Protein AF-A0A661ZTY1-F1 (afdb_monomer_lite)

Sequence (178 aa):
MATPGFGYKLFGIDLLITNAGLAIEDLENAENILLSAPTAEQLENTITIQQKQYNSLLEKHKDETVKLLHIEVKVDGRDLLIVNDDKHRIQNLRYDGAHVQKLKFFAKLPKEEVTVIPLDIHSRPMHPFILEQPNAQNDYTVTVYMYDKPGADGIMEFELYYIPKSPKEVGLNLPWKK

Structure (mmCIF, N/CA/C/O backbone):
data_AF-A0A661ZTY1-F1
#
_entry.id   AF-A0A661ZTY1-F1
#
loop_
_atom_site.group_PDB
_atom_site.id
_atom_site.type_symbol
_atom_site.label_atom_id
_atom_site.label_alt_id
_atom_site.label_comp_id
_atom_site.label_asym_id
_atom_site.label_entity_id
_atom_site.label_seq_id
_atom_site.pdbx_PDB_ins_code
_atom_site.Cartn_x
_atom_site.Cartn_y
_atom_site.Cartn_z
_atom_site.occupancy
_atom_site.B_iso_or_equiv
_atom_site.auth_seq_id
_atom_site.auth_comp_id
_atom_site.auth_asym_id
_atom_site.auth_atom_id
_atom_site.pdbx_PDB_model_num
ATOM 1 N N . MET A 1 1 ? 14.558 -35.766 0.033 1.00 34.16 1 MET A N 1
ATOM 2 C CA . MET A 1 1 ? 15.109 -34.425 0.320 1.00 34.16 1 MET A CA 1
ATOM 3 C C . MET A 1 1 ? 14.961 -33.613 -0.951 1.00 34.16 1 MET A C 1
ATOM 5 O O . MET A 1 1 ? 15.531 -34.011 -1.956 1.00 34.16 1 MET A O 1
ATOM 9 N N . ALA A 1 2 ? 14.106 -32.591 -0.956 1.00 36.53 2 ALA A N 1
ATOM 10 C CA . ALA A 1 2 ? 13.935 -31.732 -2.123 1.00 36.53 2 ALA A CA 1
ATOM 11 C C . ALA A 1 2 ? 15.103 -30.741 -2.176 1.00 36.53 2 ALA A C 1
ATOM 13 O O . ALA A 1 2 ? 15.388 -30.077 -1.180 1.00 36.53 2 ALA A O 1
ATOM 14 N N . THR A 1 3 ? 15.795 -30.676 -3.311 1.00 43.28 3 THR A N 1
ATOM 15 C CA . THR A 1 3 ? 16.790 -29.638 -3.596 1.00 43.28 3 THR A CA 1
ATOM 16 C C . THR A 1 3 ? 16.122 -28.271 -3.42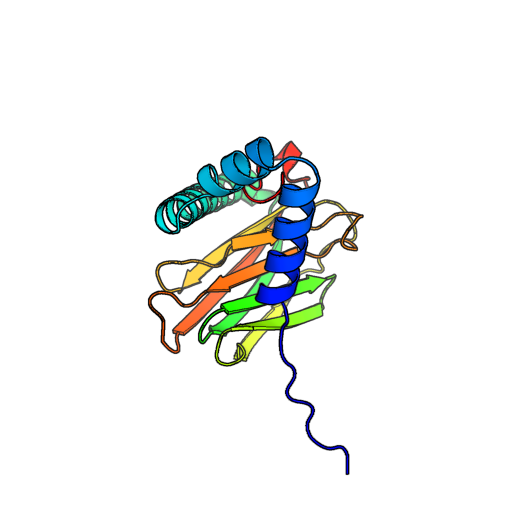2 1.00 43.28 3 THR A C 1
ATOM 18 O O . THR A 1 3 ? 15.042 -28.082 -3.988 1.00 43.28 3 THR A O 1
ATOM 21 N N . PRO A 1 4 ? 16.698 -27.321 -2.662 1.00 48.84 4 PRO A N 1
ATOM 22 C CA . PRO A 1 4 ? 16.147 -25.977 -2.575 1.00 48.84 4 PRO A CA 1
ATOM 23 C C . PRO A 1 4 ? 16.151 -25.369 -3.979 1.00 48.84 4 PRO A C 1
ATOM 25 O O . PRO A 1 4 ? 17.208 -25.085 -4.539 1.00 48.84 4 PRO A O 1
ATOM 28 N N . GLY A 1 5 ? 14.974 -25.227 -4.585 1.00 52.44 5 GLY A N 1
ATOM 29 C CA . GLY A 1 5 ? 14.835 -24.440 -5.798 1.00 52.44 5 GLY A CA 1
ATOM 30 C C . GLY A 1 5 ? 15.152 -22.996 -5.439 1.00 52.44 5 GLY A C 1
ATOM 31 O O . GLY A 1 5 ? 14.472 -22.414 -4.595 1.00 52.44 5 GLY A O 1
ATOM 32 N N . PHE A 1 6 ? 16.192 -22.424 -6.039 1.00 61.16 6 PHE A N 1
ATOM 33 C CA . PHE A 1 6 ? 16.431 -20.988 -5.970 1.00 61.16 6 PHE A CA 1
ATOM 34 C C . PHE A 1 6 ? 15.191 -20.306 -6.559 1.00 61.16 6 PHE A C 1
ATOM 36 O O . PHE A 1 6 ? 14.926 -20.417 -7.753 1.00 61.16 6 PHE A O 1
ATOM 43 N N . GLY A 1 7 ? 14.362 -19.700 -5.706 1.00 61.41 7 GLY A N 1
ATOM 44 C CA . GLY A 1 7 ? 13.074 -19.107 -6.071 1.00 61.41 7 GLY A CA 1
ATOM 45 C C . GLY A 1 7 ? 13.228 -17.808 -6.861 1.00 61.41 7 GLY A C 1
ATOM 46 O O . GLY A 1 7 ? 12.751 -16.765 -6.414 1.00 61.41 7 GLY A O 1
ATOM 47 N N . TYR A 1 8 ? 13.923 -17.858 -8.001 1.00 68.00 8 TYR A N 1
ATOM 48 C CA . TYR A 1 8 ? 14.189 -16.707 -8.855 1.00 68.00 8 TYR A CA 1
ATOM 49 C C . TYR A 1 8 ? 12.885 -16.009 -9.242 1.00 68.00 8 TYR A C 1
ATOM 51 O O . TYR A 1 8 ? 11.935 -16.632 -9.718 1.00 68.00 8 TYR A O 1
ATOM 59 N N . LYS A 1 9 ? 12.855 -14.690 -9.052 1.00 72.31 9 LYS A N 1
ATOM 60 C CA . LYS A 1 9 ? 11.785 -13.830 -9.552 1.00 72.31 9 LYS A CA 1
ATOM 61 C C . LYS A 1 9 ? 12.169 -13.352 -10.949 1.00 72.31 9 LYS A C 1
ATOM 63 O O . LYS A 1 9 ? 13.202 -12.708 -11.111 1.00 72.31 9 LYS A O 1
ATOM 68 N N . LEU A 1 10 ? 11.346 -13.660 -11.948 1.00 82.44 10 LEU A N 1
ATOM 69 C CA . LEU A 1 10 ? 11.630 -13.380 -13.360 1.00 82.44 10 LEU A CA 1
ATOM 70 C C . LEU A 1 10 ? 11.143 -12.001 -13.830 1.00 82.44 10 LEU A C 1
ATOM 72 O O . LEU A 1 10 ? 11.102 -11.759 -15.027 1.00 82.44 10 LEU A O 1
ATOM 76 N N . PHE A 1 11 ? 10.869 -11.063 -12.915 1.00 79.56 11 PHE A N 1
ATOM 77 C CA . PHE A 1 11 ? 10.299 -9.748 -13.246 1.00 79.56 11 PHE A CA 1
ATOM 78 C C . PHE A 1 11 ? 11.038 -9.010 -14.371 1.00 79.56 11 PHE A C 1
ATOM 80 O O . PHE A 1 11 ? 10.408 -8.397 -15.224 1.00 79.56 11 PHE A O 1
ATOM 87 N N . GLY A 1 12 ? 12.375 -9.073 -14.389 1.00 83.31 12 GLY A N 1
ATOM 88 C CA . GLY A 1 12 ? 13.171 -8.446 -15.447 1.00 83.31 12 GLY A CA 1
ATOM 89 C C . GLY A 1 12 ? 13.006 -9.120 -16.812 1.00 83.31 12 GLY A C 1
ATOM 90 O O . GLY A 1 12 ? 12.999 -8.436 -17.829 1.00 83.31 12 GLY A O 1
ATOM 91 N N . ILE A 1 13 ? 12.836 -10.444 -16.833 1.00 87.62 13 ILE A N 1
ATOM 92 C CA . ILE A 1 13 ? 12.577 -11.211 -18.056 1.00 87.62 13 ILE A CA 1
ATOM 93 C C . ILE A 1 13 ? 11.151 -10.961 -18.541 1.00 87.62 13 ILE A C 1
ATOM 95 O O . ILE A 1 13 ? 10.961 -10.686 -19.720 1.00 87.62 13 ILE A O 1
ATOM 99 N N . ASP A 1 14 ? 10.169 -10.975 -17.641 1.00 88.81 14 ASP A N 1
ATOM 100 C CA . ASP A 1 14 ? 8.769 -10.704 -17.980 1.00 88.81 14 ASP A CA 1
ATOM 101 C C . ASP A 1 14 ? 8.612 -9.291 -18.566 1.00 88.81 14 ASP A C 1
ATOM 103 O O . ASP A 1 14 ? 7.952 -9.102 -19.590 1.00 88.81 14 ASP A O 1
ATOM 107 N N . LEU A 1 15 ? 9.288 -8.301 -17.970 1.00 88.62 15 LEU A N 1
ATOM 108 C CA . LEU A 1 15 ? 9.317 -6.930 -18.478 1.00 88.62 15 LEU A CA 1
ATOM 109 C C . LEU A 1 15 ? 10.018 -6.837 -19.838 1.00 88.62 15 LEU A C 1
ATOM 111 O O . LEU A 1 15 ? 9.525 -6.154 -20.731 1.00 88.62 15 LEU A O 1
ATOM 115 N N . LEU A 1 16 ? 11.143 -7.536 -20.017 1.00 92.12 16 LEU A N 1
ATOM 116 C CA . LEU A 1 16 ? 11.847 -7.584 -21.299 1.00 92.12 16 LEU A CA 1
ATOM 117 C C . LEU A 1 16 ? 10.964 -8.180 -22.400 1.00 92.12 16 LEU A C 1
ATOM 119 O O . LEU A 1 16 ? 10.874 -7.596 -23.475 1.00 92.12 16 LEU A O 1
ATOM 123 N N . ILE A 1 17 ? 10.306 -9.311 -22.134 1.00 94.31 17 ILE A N 1
ATOM 124 C CA . ILE A 1 17 ? 9.404 -9.970 -23.088 1.00 94.31 17 ILE A CA 1
ATOM 125 C C . ILE A 1 17 ? 8.233 -9.047 -23.431 1.00 94.31 17 ILE A C 1
ATOM 127 O O . ILE A 1 17 ? 7.913 -8.889 -24.606 1.00 94.31 17 ILE A O 1
ATOM 131 N N . THR A 1 18 ? 7.637 -8.397 -22.428 1.00 92.12 18 THR A N 1
ATOM 132 C CA . THR A 1 18 ? 6.540 -7.436 -22.626 1.00 92.12 18 THR A CA 1
ATOM 133 C C . THR A 1 18 ? 6.980 -6.281 -23.526 1.00 92.12 18 THR A C 1
ATOM 135 O O . THR A 1 18 ? 6.332 -5.997 -24.530 1.00 92.12 18 THR A O 1
ATOM 138 N N . ASN A 1 19 ? 8.118 -5.655 -23.218 1.00 92.19 19 ASN A N 1
ATOM 139 C CA . ASN A 1 19 ? 8.642 -4.534 -23.998 1.00 92.19 19 ASN A CA 1
ATOM 140 C C . ASN A 1 19 ? 9.040 -4.953 -25.419 1.00 92.19 19 ASN A C 1
ATOM 142 O O . ASN A 1 19 ? 8.803 -4.207 -26.364 1.00 92.19 19 ASN A O 1
ATOM 146 N N . ALA A 1 20 ? 9.613 -6.148 -25.588 1.00 94.50 20 ALA A N 1
ATOM 147 C CA . ALA A 1 20 ? 9.934 -6.691 -26.903 1.00 94.50 20 ALA A CA 1
ATOM 148 C C . ALA A 1 20 ? 8.668 -6.956 -27.731 1.00 94.50 20 ALA A C 1
ATOM 150 O O . ALA A 1 20 ? 8.655 -6.653 -28.919 1.00 94.50 20 ALA A O 1
ATOM 151 N N . GLY A 1 21 ? 7.600 -7.466 -27.109 1.00 95.38 21 GLY A N 1
ATOM 152 C CA . GLY A 1 21 ? 6.296 -7.634 -27.754 1.00 95.38 21 GLY A CA 1
ATOM 153 C C . GLY A 1 21 ? 5.731 -6.307 -28.259 1.00 95.38 21 GLY A C 1
ATOM 154 O O . GLY A 1 21 ? 5.408 -6.199 -29.438 1.00 95.38 21 GLY A O 1
ATOM 155 N N . LEU A 1 22 ? 5.722 -5.275 -27.406 1.00 93.50 22 LEU A N 1
ATOM 156 C CA . LEU A 1 22 ? 5.292 -3.925 -27.793 1.00 93.50 22 LEU A CA 1
ATOM 157 C C . LEU A 1 22 ? 6.122 -3.369 -28.958 1.00 93.50 22 LEU A C 1
ATOM 159 O O . LEU A 1 22 ? 5.564 -2.807 -29.892 1.00 93.50 22 LEU A O 1
ATOM 163 N N . ALA A 1 23 ? 7.444 -3.559 -28.931 1.00 95.56 23 ALA A N 1
ATOM 164 C CA . ALA A 1 23 ? 8.333 -3.080 -29.988 1.00 95.56 23 ALA A CA 1
ATOM 165 C C . ALA A 1 23 ? 8.155 -3.824 -31.325 1.00 95.56 23 ALA A C 1
ATOM 167 O O . ALA A 1 23 ? 8.388 -3.241 -32.381 1.00 95.56 23 ALA A O 1
ATOM 168 N N . ILE A 1 24 ? 7.758 -5.102 -31.292 1.00 97.50 24 ILE A N 1
ATOM 169 C CA . ILE A 1 24 ? 7.422 -5.876 -32.497 1.00 97.50 24 ILE A CA 1
ATOM 170 C C . ILE A 1 24 ? 6.111 -5.375 -33.116 1.00 97.50 24 ILE A C 1
ATOM 172 O O . ILE A 1 24 ? 5.998 -5.349 -34.340 1.00 97.50 24 ILE A O 1
ATOM 176 N N . GLU A 1 25 ? 5.130 -5.002 -32.290 1.00 96.69 25 GLU A N 1
ATOM 177 C CA . GLU A 1 25 ? 3.833 -4.487 -32.747 1.00 96.69 25 GLU A CA 1
ATOM 178 C C . GLU A 1 25 ? 3.937 -3.060 -33.302 1.00 96.69 25 GLU A C 1
ATOM 180 O O . GLU A 1 25 ? 3.450 -2.793 -34.401 1.00 96.69 25 GLU A O 1
ATOM 185 N N . ASP A 1 26 ? 4.578 -2.156 -32.557 1.00 97.06 26 ASP A N 1
ATOM 186 C CA . ASP A 1 26 ? 4.772 -0.751 -32.923 1.00 97.06 26 ASP A CA 1
ATOM 187 C C . ASP A 1 26 ? 5.994 -0.176 -32.187 1.00 97.06 26 ASP A C 1
ATOM 189 O O . ASP A 1 26 ? 5.932 0.202 -31.012 1.00 97.06 26 ASP A O 1
ATOM 193 N N . LEU A 1 27 ? 7.124 -0.110 -32.895 1.00 96.38 27 LEU A N 1
ATOM 194 C CA . LEU A 1 27 ? 8.387 0.360 -32.331 1.00 96.38 27 LEU A CA 1
ATOM 195 C C . LEU A 1 27 ? 8.321 1.823 -31.873 1.00 96.38 27 LEU A C 1
ATOM 197 O O . LEU A 1 27 ? 8.806 2.134 -30.787 1.00 96.38 27 LEU A O 1
ATOM 201 N N . GLU A 1 28 ? 7.720 2.711 -32.668 1.00 96.81 28 GLU A N 1
ATOM 202 C CA . GLU A 1 28 ? 7.674 4.143 -32.354 1.00 96.81 28 GLU A CA 1
ATOM 203 C C . GLU A 1 28 ? 6.844 4.383 -31.089 1.00 96.81 28 GLU A C 1
ATOM 205 O O . GLU A 1 28 ? 7.259 5.101 -30.175 1.00 96.81 28 GLU A O 1
ATOM 210 N N . ASN A 1 29 ? 5.687 3.727 -30.981 1.00 93.88 29 ASN A N 1
ATOM 211 C CA . ASN A 1 29 ? 4.875 3.803 -29.774 1.00 93.88 29 ASN A CA 1
ATOM 212 C C . ASN A 1 29 ? 5.582 3.176 -28.557 1.00 93.88 29 ASN A C 1
ATOM 214 O O . ASN A 1 29 ? 5.545 3.751 -27.468 1.00 93.88 29 ASN A O 1
ATOM 218 N N . ALA A 1 30 ? 6.263 2.037 -28.719 1.00 93.69 30 ALA A N 1
ATOM 219 C CA . ALA A 1 30 ? 7.004 1.393 -27.632 1.00 93.69 30 ALA A CA 1
ATOM 220 C C . ALA A 1 30 ? 8.141 2.278 -27.089 1.00 93.69 30 ALA A C 1
ATOM 222 O O . ALA A 1 30 ? 8.305 2.403 -25.870 1.00 93.69 30 ALA A O 1
ATOM 223 N N . GLU A 1 31 ? 8.893 2.940 -27.973 1.00 94.12 31 GLU A N 1
ATOM 224 C CA . GLU A 1 31 ? 9.922 3.911 -27.591 1.00 94.12 31 GLU A CA 1
ATOM 225 C C . GLU A 1 31 ? 9.315 5.106 -26.851 1.00 94.12 31 GLU A C 1
ATOM 227 O O . GLU A 1 31 ? 9.813 5.493 -25.791 1.00 94.12 31 GLU A O 1
ATOM 232 N N . ASN A 1 32 ? 8.196 5.644 -27.342 1.00 93.75 32 ASN A N 1
ATOM 233 C CA . ASN A 1 32 ? 7.484 6.737 -26.680 1.00 93.75 32 ASN A CA 1
ATOM 234 C C . ASN A 1 32 ? 6.988 6.346 -25.278 1.00 93.75 32 ASN A C 1
ATOM 236 O O . ASN A 1 32 ? 7.133 7.127 -24.334 1.00 93.75 32 ASN A O 1
ATOM 240 N N . ILE A 1 33 ? 6.461 5.129 -25.104 1.00 89.25 33 ILE A N 1
ATOM 241 C CA . ILE A 1 33 ? 6.066 4.603 -23.791 1.00 89.25 33 ILE A CA 1
ATOM 242 C C . ILE A 1 33 ? 7.275 4.567 -22.853 1.00 89.25 33 ILE A C 1
ATOM 244 O O . ILE A 1 33 ? 7.182 5.076 -21.734 1.00 89.25 33 ILE A O 1
ATOM 248 N N . LEU A 1 34 ? 8.410 4.027 -23.307 1.00 88.12 34 LEU A N 1
ATOM 249 C CA . LEU A 1 34 ? 9.622 3.923 -22.496 1.00 88.12 34 LEU A CA 1
ATOM 250 C C . LEU A 1 34 ? 10.182 5.301 -22.112 1.00 88.12 34 LEU A C 1
ATOM 252 O O . LEU A 1 34 ? 10.544 5.510 -20.957 1.00 88.12 34 LEU A O 1
ATOM 256 N N . LEU A 1 35 ? 10.208 6.251 -23.051 1.00 90.25 35 LEU A N 1
ATOM 257 C CA . LEU A 1 35 ? 10.650 7.629 -22.809 1.00 90.25 35 LEU A CA 1
ATOM 258 C C . LEU A 1 35 ? 9.711 8.392 -21.867 1.00 90.25 35 LEU A C 1
ATOM 260 O O . LEU A 1 35 ? 10.157 9.265 -21.126 1.00 90.25 35 LEU A O 1
ATOM 264 N N . SER A 1 36 ? 8.418 8.059 -21.877 1.00 89.38 36 SER A N 1
ATOM 265 C CA . SER A 1 36 ? 7.413 8.648 -20.986 1.00 89.38 36 SER A CA 1
ATOM 266 C C . SER A 1 36 ? 7.358 8.004 -19.595 1.00 89.38 36 SER A C 1
ATOM 268 O O . SER A 1 36 ? 6.615 8.479 -18.729 1.00 89.38 36 SER A O 1
ATOM 270 N N . ALA A 1 37 ? 8.107 6.919 -19.368 1.00 88.06 37 ALA A N 1
ATOM 271 C CA . ALA A 1 37 ? 8.126 6.238 -18.084 1.00 88.06 37 ALA A CA 1
ATOM 272 C C . ALA A 1 37 ? 8.678 7.172 -16.990 1.00 88.06 37 ALA A C 1
ATOM 274 O O . ALA A 1 37 ? 9.665 7.879 -17.211 1.00 88.06 37 ALA A O 1
ATOM 275 N N . PRO A 1 38 ? 8.067 7.187 -15.795 1.00 89.69 38 PRO A N 1
ATOM 276 C CA . PRO A 1 38 ? 8.481 8.099 -14.743 1.00 89.69 38 PRO A CA 1
ATOM 277 C C . PRO A 1 38 ? 9.882 7.753 -14.224 1.00 89.69 38 PRO A C 1
ATOM 279 O O . PRO A 1 38 ? 10.219 6.587 -14.000 1.00 89.69 38 PRO A O 1
ATOM 282 N N . THR A 1 39 ? 10.688 8.780 -13.966 1.00 90.56 39 THR A N 1
ATOM 283 C CA . THR A 1 39 ? 11.965 8.640 -13.261 1.00 90.56 39 THR A CA 1
ATOM 284 C C . THR A 1 39 ? 11.739 8.282 -11.788 1.00 90.56 39 THR A C 1
ATOM 286 O O . THR A 1 39 ? 10.650 8.459 -11.239 1.00 90.56 39 THR A O 1
ATOM 289 N N . ALA A 1 40 ? 12.788 7.817 -11.103 1.00 85.81 40 ALA A N 1
ATOM 290 C CA . ALA A 1 40 ? 12.716 7.532 -9.667 1.00 85.81 40 ALA A CA 1
ATOM 291 C C . ALA A 1 40 ? 12.275 8.759 -8.843 1.00 85.81 40 ALA A C 1
ATOM 293 O O . ALA A 1 40 ? 11.436 8.641 -7.956 1.00 85.81 40 ALA A O 1
ATOM 294 N N . GLU A 1 41 ? 12.782 9.945 -9.184 1.00 89.25 41 GLU A N 1
ATOM 295 C CA . GLU A 1 41 ? 12.403 11.202 -8.532 1.00 89.25 41 GLU A CA 1
ATOM 296 C C . GLU A 1 41 ? 10.927 11.558 -8.781 1.00 89.25 41 GLU A C 1
ATOM 298 O O . GLU A 1 41 ? 10.211 11.951 -7.861 1.00 89.25 41 GLU A O 1
ATOM 303 N N . GLN A 1 42 ? 10.432 11.366 -10.008 1.00 91.69 42 GLN A N 1
ATOM 304 C CA . GLN A 1 42 ? 9.020 11.592 -10.331 1.00 91.69 42 GLN A CA 1
ATOM 305 C C . GLN A 1 42 ? 8.097 10.630 -9.570 1.00 91.69 42 GLN A C 1
ATOM 307 O O . GLN A 1 42 ? 7.041 11.048 -9.084 1.00 91.69 42 GLN A O 1
ATOM 312 N N . LEU A 1 43 ? 8.497 9.363 -9.421 1.00 89.25 43 LEU A N 1
ATOM 313 C CA . LEU A 1 43 ? 7.771 8.385 -8.607 1.00 89.25 43 LEU A CA 1
ATOM 314 C C . LEU A 1 43 ? 7.730 8.805 -7.135 1.00 89.25 43 LEU A C 1
ATOM 316 O O . LEU A 1 43 ? 6.667 8.781 -6.521 1.00 89.25 43 LEU A O 1
ATOM 320 N N . GLU A 1 44 ? 8.854 9.246 -6.577 1.00 88.50 44 GLU A N 1
ATOM 321 C CA . GLU A 1 44 ? 8.936 9.709 -5.187 1.00 88.50 44 GLU A CA 1
ATOM 322 C C . GLU A 1 44 ? 8.061 10.932 -4.922 1.00 88.50 44 GLU A C 1
ATOM 324 O O . GLU A 1 44 ? 7.330 10.971 -3.928 1.00 88.50 44 GLU A O 1
ATOM 329 N N . ASN A 1 45 ? 8.062 11.897 -5.841 1.00 91.50 45 ASN A N 1
ATOM 330 C CA . ASN A 1 45 ? 7.180 13.058 -5.766 1.00 91.50 45 ASN A CA 1
ATOM 331 C C . ASN A 1 45 ? 5.706 12.646 -5.834 1.00 91.50 45 ASN A C 1
ATOM 333 O O . ASN A 1 45 ? 4.890 13.133 -5.051 1.00 91.50 45 ASN A O 1
ATOM 337 N N . THR A 1 46 ? 5.369 11.706 -6.718 1.00 92.25 46 THR A N 1
ATOM 338 C CA . THR A 1 46 ? 4.009 11.162 -6.839 1.00 92.25 46 THR A CA 1
ATOM 339 C C . THR A 1 46 ? 3.558 10.491 -5.539 1.00 92.25 46 THR A C 1
ATOM 341 O O . THR A 1 46 ? 2.463 10.767 -5.049 1.00 92.25 46 THR A O 1
ATOM 344 N N . ILE A 1 47 ? 4.416 9.665 -4.935 1.00 91.19 47 ILE A N 1
ATOM 345 C CA . ILE A 1 47 ? 4.140 8.993 -3.658 1.00 91.19 47 ILE A CA 1
ATOM 346 C C . ILE A 1 47 ? 3.986 10.017 -2.527 1.00 91.19 47 ILE A C 1
ATOM 348 O O . ILE A 1 47 ? 3.039 9.934 -1.748 1.00 91.19 47 ILE A O 1
ATOM 352 N N . THR A 1 48 ? 4.853 11.028 -2.476 1.00 90.75 48 THR A N 1
ATOM 353 C CA . THR A 1 48 ? 4.789 12.098 -1.469 1.00 90.75 48 THR A CA 1
ATOM 354 C C . THR A 1 48 ? 3.476 12.879 -1.557 1.00 90.75 48 THR A C 1
ATOM 356 O O . THR A 1 48 ? 2.859 13.199 -0.539 1.00 90.75 48 THR A O 1
ATOM 359 N N . ILE A 1 49 ? 3.019 13.195 -2.774 1.00 93.00 49 ILE A N 1
ATOM 360 C CA . ILE A 1 49 ? 1.726 13.858 -2.997 1.00 93.00 49 ILE A CA 1
ATOM 361 C C . ILE A 1 49 ? 0.583 12.964 -2.507 1.00 93.00 49 ILE A C 1
ATOM 363 O O . ILE A 1 49 ? -0.292 13.446 -1.787 1.00 93.00 49 ILE A O 1
ATOM 367 N N . GLN A 1 50 ? 0.621 11.669 -2.827 1.00 93.00 50 GLN A N 1
ATOM 368 C CA . GLN A 1 50 ? -0.382 10.711 -2.369 1.00 93.00 50 GLN A CA 1
ATOM 369 C C . GLN A 1 50 ? -0.445 10.624 -0.835 1.00 93.00 50 GLN A C 1
ATOM 371 O O . GLN A 1 50 ? -1.524 10.664 -0.248 1.00 93.00 50 GLN A O 1
ATOM 376 N N . GLN A 1 51 ? 0.707 10.561 -0.166 1.00 91.75 51 GLN A N 1
ATOM 377 C CA . GLN A 1 51 ? 0.787 10.497 1.297 1.00 91.75 51 GLN A CA 1
ATOM 378 C C . GLN A 1 51 ? 0.192 11.744 1.968 1.00 91.75 51 GLN A C 1
ATOM 380 O O . GLN A 1 51 ? -0.481 11.643 2.992 1.00 91.75 51 GLN A O 1
ATOM 385 N N . LYS A 1 52 ? 0.345 12.929 1.365 1.00 92.75 52 LYS A N 1
ATOM 386 C CA . LYS A 1 52 ? -0.327 14.150 1.847 1.00 92.75 52 LYS A CA 1
ATOM 387 C C . LYS A 1 52 ? -1.850 14.080 1.690 1.00 92.75 52 LYS A C 1
ATOM 389 O O . LYS A 1 52 ? -2.581 14.587 2.547 1.00 92.75 52 LYS A O 1
ATOM 394 N N . GLN A 1 53 ? -2.338 13.455 0.617 1.00 94.75 53 GLN A N 1
ATOM 395 C CA . GLN A 1 53 ? -3.775 13.250 0.412 1.00 94.75 53 GLN A CA 1
ATOM 396 C C . GLN A 1 53 ? -4.364 12.298 1.457 1.00 94.75 53 GLN A C 1
ATOM 398 O O . GLN A 1 53 ? -5.439 12.585 1.977 1.00 94.75 53 GLN A O 1
ATOM 403 N N . TYR A 1 54 ? -3.649 11.231 1.827 1.00 95.06 54 TYR A N 1
ATOM 404 C CA . TYR A 1 54 ? -4.062 10.310 2.893 1.00 95.06 54 TYR A CA 1
ATOM 405 C C . TYR A 1 54 ? -4.364 11.033 4.206 1.00 95.06 54 TYR A C 1
ATOM 407 O O . TYR A 1 54 ? -5.469 10.901 4.730 1.00 95.06 54 TYR A O 1
ATOM 415 N N . ASN A 1 55 ? -3.439 11.871 4.677 1.00 92.44 55 ASN A N 1
ATOM 416 C CA . ASN A 1 55 ? -3.634 12.648 5.904 1.00 92.44 55 ASN A CA 1
ATOM 417 C C . ASN A 1 55 ? -4.862 13.565 5.810 1.00 92.44 55 ASN A C 1
ATOM 419 O O . ASN A 1 55 ? -5.665 13.642 6.735 1.00 92.44 55 ASN A O 1
ATOM 423 N N . SER A 1 56 ? -5.047 14.218 4.660 1.00 95.19 56 SER A N 1
ATOM 424 C CA . SER A 1 56 ? -6.190 15.111 4.434 1.00 95.19 56 SER A CA 1
ATOM 425 C C . SER A 1 56 ? -7.527 14.357 4.447 1.00 95.19 56 SER A C 1
ATOM 427 O O . SER A 1 56 ? -8.522 14.869 4.957 1.00 95.19 56 SER A O 1
ATOM 429 N N . LEU A 1 57 ? -7.564 13.140 3.894 1.00 96.12 57 LEU A N 1
ATOM 430 C CA . LEU A 1 57 ? -8.760 12.298 3.870 1.00 96.12 57 LEU A CA 1
ATOM 431 C C . LEU A 1 57 ? -9.094 11.720 5.244 1.00 96.12 57 LEU A C 1
ATOM 433 O O . LEU A 1 57 ? -10.269 11.709 5.605 1.00 96.12 57 LEU A O 1
ATOM 437 N N . LEU A 1 58 ? -8.089 11.284 6.010 1.00 94.94 58 LEU A N 1
ATOM 438 C CA . LEU A 1 58 ? -8.291 10.810 7.381 1.00 94.94 58 LEU A CA 1
ATOM 439 C C . LEU A 1 58 ? -8.878 11.905 8.268 1.00 94.94 58 LEU A C 1
ATOM 441 O O . LEU A 1 58 ? -9.845 11.647 8.975 1.00 94.94 58 LEU A O 1
ATOM 445 N N . GLU A 1 59 ? -8.364 13.134 8.184 1.00 95.44 59 GLU A N 1
ATOM 446 C CA . GLU A 1 59 ? -8.921 14.256 8.947 1.00 95.44 59 GLU A CA 1
ATOM 447 C C . GLU A 1 59 ? -10.342 14.611 8.490 1.00 95.44 59 GLU A C 1
ATOM 449 O O . GLU A 1 59 ? -11.237 14.793 9.314 1.00 95.44 59 GLU A O 1
ATOM 454 N N . LYS A 1 60 ? -10.587 14.657 7.173 1.00 97.12 60 LYS A N 1
ATOM 455 C CA . LYS A 1 60 ? -11.909 14.985 6.615 1.00 97.12 60 LYS A CA 1
ATOM 456 C C . LYS A 1 60 ? -12.985 13.954 6.974 1.00 97.12 60 LYS A C 1
ATOM 458 O O . LYS A 1 60 ? -14.140 14.330 7.149 1.00 97.12 60 LYS A O 1
ATOM 463 N N . HIS A 1 61 ? -12.623 12.675 7.041 1.00 96.69 61 HIS A N 1
ATOM 464 C CA . HIS A 1 61 ? -13.547 11.563 7.277 1.00 96.69 61 HIS A CA 1
ATOM 465 C C . HIS A 1 61 ? -13.361 10.916 8.651 1.00 96.69 61 HIS A C 1
ATOM 467 O O . HIS A 1 61 ? -13.776 9.777 8.848 1.00 96.69 61 HIS A O 1
ATOM 473 N N . LYS A 1 62 ? -12.762 11.627 9.611 1.00 95.00 62 LYS A N 1
ATOM 474 C CA . LYS A 1 62 ? -12.380 11.078 10.917 1.00 95.00 62 LYS A CA 1
ATOM 475 C C . LYS A 1 62 ? -13.522 10.340 11.622 1.00 95.00 62 LYS A C 1
ATOM 477 O O . LYS A 1 62 ? -13.319 9.231 12.107 1.00 95.00 62 LYS A O 1
ATOM 482 N N . ASP A 1 63 ? -14.728 10.905 11.595 1.00 96.31 63 ASP A N 1
ATOM 483 C CA . ASP A 1 63 ? -15.916 10.330 12.246 1.00 96.31 63 ASP A CA 1
ATOM 484 C C . ASP A 1 63 ? -16.469 9.076 11.538 1.00 96.31 63 ASP A C 1
ATOM 486 O O . ASP A 1 63 ? -17.257 8.331 12.115 1.00 96.31 63 ASP A O 1
ATOM 490 N N . GLU A 1 64 ? -16.059 8.832 10.292 1.00 96.44 64 GLU A N 1
ATOM 491 C CA . GLU A 1 64 ? -16.474 7.683 9.475 1.00 96.44 64 GLU A CA 1
ATOM 492 C C . GLU A 1 64 ? -15.385 6.603 9.385 1.00 96.44 64 GLU A C 1
ATOM 494 O O . GLU A 1 64 ? -15.644 5.496 8.910 1.00 96.44 64 GLU A O 1
ATOM 499 N N . THR A 1 65 ? -14.152 6.922 9.790 1.00 97.00 65 THR A N 1
ATOM 500 C CA . THR A 1 65 ? -13.019 6.002 9.666 1.00 97.00 65 THR A CA 1
ATOM 501 C C . THR A 1 65 ? -13.093 4.879 10.690 1.00 97.00 65 THR A C 1
ATOM 503 O O . THR A 1 65 ? -13.320 5.093 11.880 1.00 97.00 65 THR A O 1
ATOM 506 N N . VAL A 1 66 ? -12.824 3.660 10.234 1.00 98.12 66 VAL A N 1
ATOM 507 C CA . VAL A 1 66 ? -12.698 2.485 11.092 1.00 98.12 66 VAL A CA 1
ATOM 508 C C . VAL A 1 66 ? -11.244 2.055 11.115 1.00 98.12 66 VAL A C 1
ATOM 510 O O . VAL A 1 66 ? -10.631 1.823 10.073 1.00 98.12 66 VAL A O 1
ATOM 513 N N . LYS A 1 67 ? -10.684 1.921 12.317 1.00 98.38 67 LYS A N 1
ATOM 514 C CA . LYS A 1 67 ? -9.344 1.365 12.499 1.00 98.38 67 LYS A CA 1
ATOM 515 C C . LYS A 1 67 ? -9.351 -0.109 12.102 1.00 98.38 67 LYS A C 1
ATOM 517 O O . LYS A 1 67 ? -10.034 -0.916 12.727 1.00 98.38 67 LYS A O 1
ATOM 522 N N . LEU A 1 68 ? -8.579 -0.454 11.078 1.00 98.31 68 LEU A N 1
ATOM 523 C CA . LEU A 1 68 ? -8.465 -1.814 10.560 1.00 98.31 68 LEU A CA 1
ATOM 524 C C . LEU A 1 68 ? -7.419 -2.601 11.344 1.00 98.31 68 LEU A C 1
ATOM 526 O O . LEU A 1 68 ? -7.734 -3.619 11.960 1.00 98.31 68 LEU A O 1
ATOM 530 N N . LEU A 1 69 ? -6.175 -2.122 11.334 1.00 98.31 69 LEU A N 1
ATOM 531 C CA . LEU A 1 69 ? -5.057 -2.791 11.989 1.00 98.31 69 LEU A CA 1
ATOM 532 C C . LEU A 1 69 ? -3.997 -1.806 12.469 1.00 98.31 69 LEU A C 1
ATOM 534 O O . LEU A 1 69 ? -3.904 -0.680 11.988 1.00 98.31 69 LEU A O 1
ATOM 538 N N . HIS A 1 70 ? -3.180 -2.283 13.396 1.00 98.56 70 HIS A N 1
ATOM 539 C CA . HIS A 1 70 ? -1.901 -1.697 13.774 1.00 98.56 70 HIS A CA 1
ATOM 540 C C . HIS A 1 70 ? -0.802 -2.726 13.511 1.00 98.56 70 HIS A C 1
ATOM 542 O O . HIS A 1 70 ? -0.987 -3.909 13.831 1.00 98.56 70 HIS A O 1
ATOM 548 N N . ILE A 1 71 ? 0.322 -2.289 12.947 1.00 98.25 71 ILE A N 1
ATOM 549 C CA . ILE A 1 71 ? 1.459 -3.152 12.633 1.00 98.25 71 ILE A CA 1
ATOM 550 C C . ILE A 1 71 ? 2.786 -2.454 12.937 1.00 98.25 71 ILE A C 1
ATOM 552 O O . ILE A 1 71 ? 2.993 -1.295 12.593 1.00 98.25 71 ILE A O 1
ATOM 556 N N . GLU A 1 72 ? 3.691 -3.218 13.540 1.00 97.81 72 GLU A N 1
ATOM 557 C CA . GLU A 1 72 ? 5.111 -2.911 13.672 1.00 97.81 72 GLU A CA 1
ATOM 558 C C . GLU A 1 72 ? 5.878 -4.004 12.921 1.00 97.81 72 GLU A C 1
ATOM 560 O O . GLU A 1 72 ? 5.731 -5.198 13.209 1.00 97.81 72 GLU A O 1
ATOM 565 N N . VAL A 1 73 ? 6.667 -3.617 11.927 1.00 95.81 73 VAL A N 1
ATOM 566 C CA . VAL A 1 73 ? 7.338 -4.538 11.011 1.00 95.81 73 VAL A CA 1
ATOM 567 C C . VAL A 1 73 ? 8.754 -4.064 10.725 1.00 95.81 73 VAL A C 1
ATOM 569 O O . VAL A 1 73 ? 8.988 -2.905 10.399 1.00 95.81 73 VAL A O 1
ATOM 572 N N . LYS A 1 74 ? 9.715 -4.980 10.839 1.00 94.12 74 LYS A N 1
ATOM 573 C CA . LYS A 1 74 ? 11.083 -4.750 10.385 1.00 94.12 74 LYS A CA 1
ATOM 574 C C . LYS A 1 74 ? 11.134 -4.993 8.881 1.00 94.12 74 LYS A C 1
ATOM 576 O O . LYS A 1 74 ? 10.797 -6.092 8.450 1.00 94.12 74 LYS A O 1
ATOM 581 N N . VAL A 1 75 ? 11.531 -3.992 8.105 1.00 90.31 75 VAL A N 1
ATOM 582 C CA . VAL A 1 75 ? 11.617 -4.057 6.640 1.00 90.31 75 VAL A CA 1
ATOM 583 C C . VAL A 1 75 ? 13.073 -3.848 6.248 1.00 90.31 75 VAL A C 1
ATOM 585 O O . VAL A 1 75 ? 13.673 -2.856 6.648 1.00 90.31 75 VAL A O 1
ATOM 588 N N . ASP A 1 76 ? 13.627 -4.769 5.464 1.00 87.38 76 ASP A N 1
ATOM 589 C CA . ASP A 1 76 ? 14.950 -4.631 4.855 1.00 87.38 76 ASP A CA 1
ATOM 590 C C . ASP A 1 76 ? 14.773 -4.726 3.344 1.00 87.38 76 ASP A C 1
ATOM 592 O O . ASP A 1 76 ? 14.613 -5.799 2.772 1.00 87.38 76 ASP A O 1
ATOM 596 N N . GLY A 1 77 ? 14.709 -3.570 2.688 1.00 88.19 77 GLY A N 1
ATOM 597 C CA . GLY A 1 77 ? 14.406 -3.521 1.269 1.00 88.19 77 GLY A CA 1
ATOM 598 C C . GLY A 1 77 ? 12.930 -3.314 0.977 1.00 88.19 77 GLY A C 1
ATOM 599 O O . GLY A 1 77 ? 12.381 -2.272 1.331 1.00 88.19 77 GLY A O 1
ATOM 600 N N . ARG A 1 78 ? 12.327 -4.219 0.195 1.00 90.38 78 ARG A N 1
ATOM 601 C CA . ARG A 1 78 ? 11.002 -4.012 -0.414 1.00 90.38 78 ARG A CA 1
ATOM 602 C C . ARG A 1 78 ? 10.094 -5.201 -0.172 1.00 90.38 78 ARG A C 1
ATOM 604 O O . ARG A 1 78 ? 10.363 -6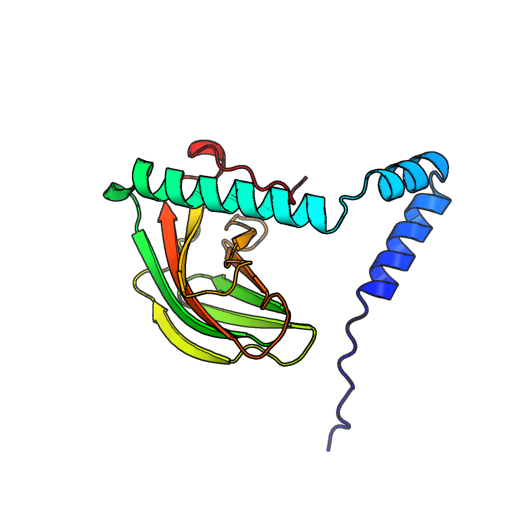.30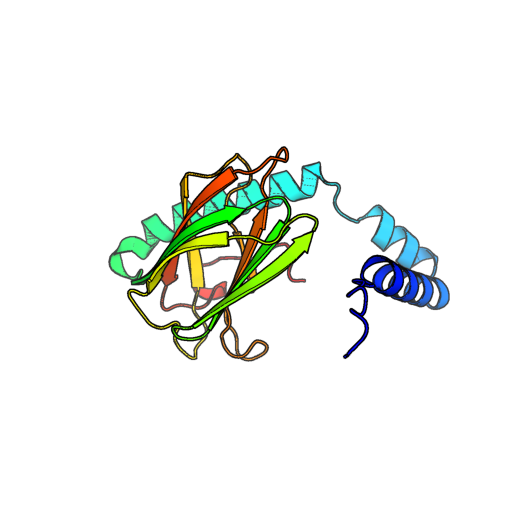2 -0.657 1.00 90.38 78 ARG A O 1
ATOM 611 N N . ASP A 1 79 ? 8.949 -4.924 0.432 1.00 93.81 79 ASP A N 1
ATOM 612 C CA . ASP A 1 79 ? 7.947 -5.926 0.758 1.00 93.81 79 ASP A CA 1
ATOM 613 C C . ASP A 1 79 ? 6.537 -5.390 0.507 1.00 93.81 79 ASP A C 1
ATOM 615 O O . ASP A 1 79 ? 6.285 -4.183 0.478 1.00 93.81 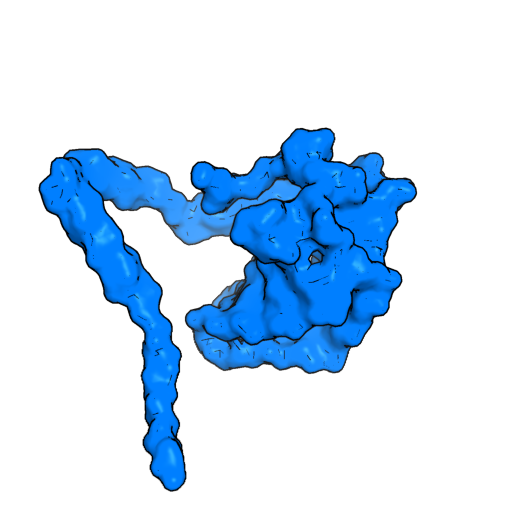79 ASP A O 1
ATOM 619 N N . LEU A 1 80 ? 5.601 -6.317 0.336 1.00 96.31 80 LEU A N 1
ATOM 620 C CA . LEU A 1 80 ? 4.175 -6.032 0.300 1.00 96.31 80 LEU A CA 1
ATOM 621 C C . LEU A 1 80 ? 3.514 -6.608 1.545 1.00 96.31 80 LEU A C 1
ATOM 623 O O . LEU A 1 80 ? 3.641 -7.805 1.810 1.00 96.31 80 LEU A O 1
ATOM 627 N N . LEU A 1 81 ? 2.758 -5.780 2.257 1.00 97.81 81 LEU A N 1
ATOM 628 C CA . LEU A 1 81 ? 1.762 -6.244 3.213 1.00 97.81 81 LEU A CA 1
ATOM 629 C C . LEU A 1 81 ? 0.437 -6.401 2.470 1.00 97.81 81 LEU A C 1
ATOM 631 O O . LEU A 1 81 ? -0.084 -5.447 1.900 1.00 97.81 81 LEU A O 1
ATOM 635 N N . ILE A 1 82 ? -0.109 -7.610 2.476 1.00 98.44 82 ILE A N 1
ATOM 636 C CA . ILE A 1 82 ? -1.343 -7.942 1.766 1.00 98.44 82 ILE A CA 1
ATOM 637 C C . ILE A 1 82 ? -2.373 -8.371 2.796 1.00 98.44 82 ILE A C 1
ATOM 639 O O . ILE A 1 82 ? -2.117 -9.306 3.557 1.00 98.44 82 ILE A O 1
ATOM 643 N N . VAL A 1 83 ? -3.511 -7.681 2.823 1.00 98.38 83 VAL A N 1
ATOM 644 C CA . VAL A 1 83 ? -4.551 -7.844 3.844 1.00 98.38 83 VAL A CA 1
ATOM 645 C C . VAL A 1 83 ? -5.889 -8.156 3.187 1.00 98.38 83 VAL A C 1
ATOM 647 O O . VAL A 1 83 ? -6.321 -7.458 2.271 1.00 98.38 83 VAL A O 1
ATOM 650 N N . ASN A 1 84 ? -6.543 -9.204 3.680 1.00 97.62 84 ASN A N 1
ATOM 651 C CA . ASN A 1 84 ? -7.864 -9.656 3.252 1.00 97.62 84 ASN A CA 1
ATOM 652 C C . ASN A 1 84 ? -8.630 -10.138 4.487 1.00 97.62 84 ASN A C 1
ATOM 654 O O . ASN A 1 84 ? -8.103 -10.971 5.226 1.00 97.62 84 ASN A O 1
ATOM 658 N N . ASP A 1 85 ? -9.846 -9.636 4.714 1.00 96.94 85 ASP A N 1
ATOM 659 C CA . ASP A 1 85 ? -10.614 -9.908 5.940 1.00 96.94 85 ASP A CA 1
ATOM 660 C C . ASP A 1 85 ? -9.797 -9.544 7.206 1.00 96.94 85 ASP A C 1
ATOM 662 O O . ASP A 1 85 ? -9.428 -8.382 7.385 1.00 96.94 85 ASP A O 1
ATOM 666 N N . ASP A 1 86 ? -9.476 -10.515 8.061 1.00 96.62 86 ASP A N 1
ATOM 667 C CA . ASP A 1 86 ? -8.623 -10.409 9.254 1.00 96.62 86 ASP A CA 1
ATOM 668 C C . ASP A 1 86 ? -7.292 -11.163 9.091 1.00 96.62 86 ASP A C 1
ATOM 670 O O . ASP A 1 86 ? -6.642 -11.560 10.063 1.00 96.62 86 ASP A O 1
ATOM 674 N N . LYS A 1 87 ? -6.881 -11.395 7.843 1.00 97.56 87 LYS A N 1
ATOM 675 C CA . LYS A 1 87 ? -5.663 -12.128 7.503 1.00 97.56 87 LYS A CA 1
ATOM 676 C C . LYS A 1 87 ? -4.663 -11.200 6.850 1.00 97.56 87 LYS A C 1
ATOM 678 O O . LYS A 1 87 ? -5.017 -10.291 6.103 1.00 97.56 87 LYS A O 1
ATOM 683 N N . HIS A 1 88 ? -3.391 -11.484 7.097 1.00 97.75 88 HIS A N 1
ATOM 684 C CA . HIS A 1 88 ? -2.289 -10.805 6.440 1.00 97.75 88 HIS A CA 1
ATOM 685 C C . HIS A 1 88 ? -1.288 -11.812 5.879 1.00 97.75 88 HIS A C 1
ATOM 687 O O . HIS A 1 88 ? -1.157 -12.931 6.381 1.00 97.75 88 HIS A O 1
ATOM 693 N N . ARG A 1 89 ? -0.548 -11.390 4.857 1.00 97.06 89 ARG A N 1
ATOM 694 C CA . ARG A 1 89 ? 0.692 -12.036 4.429 1.00 97.06 89 ARG A CA 1
ATOM 695 C C . ARG A 1 89 ? 1.710 -10.987 4.014 1.00 97.06 89 ARG A C 1
ATOM 697 O O . ARG A 1 89 ? 1.344 -9.941 3.480 1.00 97.06 89 ARG A O 1
ATOM 704 N N . ILE A 1 90 ? 2.979 -11.310 4.222 1.00 95.81 90 ILE A N 1
ATOM 705 C CA . ILE A 1 90 ? 4.106 -10.542 3.705 1.00 95.81 90 ILE A CA 1
ATOM 706 C C . ILE A 1 90 ? 4.593 -11.210 2.424 1.00 95.81 90 ILE A C 1
ATOM 708 O O . ILE A 1 90 ? 4.780 -12.427 2.379 1.00 95.81 90 ILE A O 1
ATOM 712 N N . GLN A 1 91 ? 4.786 -10.419 1.375 1.00 94.44 91 GLN A N 1
ATOM 713 C CA . GLN A 1 91 ? 5.433 -10.861 0.148 1.00 94.44 91 GLN A CA 1
ATOM 714 C C . GLN A 1 91 ? 6.707 -10.057 -0.069 1.00 94.44 91 GLN A C 1
ATOM 716 O O . GLN A 1 91 ? 6.650 -8.871 -0.384 1.00 94.44 91 GLN A O 1
ATOM 721 N N . ASN A 1 92 ? 7.843 -10.739 0.041 1.00 91.88 92 ASN A N 1
ATOM 722 C CA . ASN A 1 92 ? 9.136 -10.143 -0.245 1.00 91.88 92 ASN A CA 1
ATOM 723 C C . ASN A 1 92 ? 9.329 -9.917 -1.749 1.00 91.88 92 ASN A C 1
ATOM 725 O O . ASN A 1 92 ? 9.022 -10.789 -2.574 1.00 91.88 92 ASN A O 1
ATOM 729 N N . LEU A 1 93 ? 9.826 -8.728 -2.090 1.00 88.62 93 LEU A N 1
ATOM 730 C CA . LEU A 1 93 ? 10.157 -8.336 -3.457 1.00 88.62 93 LEU A CA 1
ATOM 731 C C . LEU A 1 93 ? 11.667 -8.248 -3.671 1.00 88.62 93 LEU A C 1
ATOM 733 O O . LEU A 1 93 ? 12.144 -8.614 -4.747 1.00 88.62 93 LEU A O 1
ATOM 737 N N . ARG A 1 94 ? 12.414 -7.720 -2.694 1.00 85.56 94 ARG A N 1
ATOM 738 C CA . ARG A 1 94 ? 13.863 -7.519 -2.810 1.00 85.56 94 ARG A CA 1
ATOM 739 C C . ARG A 1 94 ? 14.524 -7.439 -1.437 1.00 85.56 94 ARG A C 1
ATOM 741 O O . ARG A 1 94 ? 13.981 -6.763 -0.571 1.00 85.56 94 ARG A O 1
ATOM 748 N N . TYR A 1 95 ? 15.742 -7.983 -1.358 1.00 85.31 95 TYR A N 1
ATOM 749 C CA . TYR A 1 95 ? 16.557 -8.119 -0.143 1.00 85.31 95 TYR A CA 1
ATOM 750 C C . TYR A 1 95 ? 15.925 -9.101 0.847 1.00 85.31 95 TYR A C 1
ATOM 752 O O . TYR A 1 95 ? 15.293 -10.063 0.402 1.00 85.31 95 TYR A O 1
ATOM 760 N N . ASP A 1 96 ? 16.141 -8.910 2.142 1.00 85.06 96 ASP A N 1
ATOM 761 C CA . ASP A 1 96 ? 15.645 -9.824 3.161 1.00 85.06 96 ASP A CA 1
ATOM 762 C C . ASP A 1 96 ? 14.148 -9.596 3.413 1.00 85.06 96 ASP A C 1
ATOM 764 O O . ASP A 1 96 ? 13.605 -8.513 3.217 1.00 85.06 96 ASP A O 1
ATOM 768 N N . GLY A 1 97 ? 13.434 -10.661 3.772 1.00 85.38 97 GLY A N 1
ATOM 769 C CA . GLY A 1 97 ? 11.990 -10.587 3.980 1.00 85.38 97 GLY A CA 1
ATOM 770 C C . GLY A 1 97 ? 11.624 -9.744 5.195 1.00 85.38 97 GLY A C 1
ATOM 771 O O . GLY A 1 97 ? 12.259 -9.854 6.242 1.00 85.38 97 GLY A O 1
ATOM 772 N N . ALA A 1 98 ? 10.545 -8.968 5.094 1.00 91.81 98 ALA A N 1
ATOM 773 C CA . ALA A 1 98 ? 10.043 -8.240 6.250 1.00 91.81 98 ALA A CA 1
ATOM 774 C C . ALA A 1 98 ? 9.603 -9.175 7.398 1.00 91.81 98 ALA A C 1
ATOM 776 O O . ALA A 1 98 ? 8.967 -10.216 7.195 1.00 91.81 98 ALA A O 1
ATOM 777 N N . HIS A 1 99 ? 9.900 -8.760 8.630 1.00 93.88 99 HIS A N 1
ATOM 778 C CA . HIS A 1 99 ? 9.609 -9.494 9.859 1.00 93.88 99 HIS A CA 1
ATOM 779 C C . HIS A 1 99 ? 8.630 -8.718 10.741 1.00 93.88 99 HIS A C 1
ATOM 781 O O . HIS A 1 99 ? 8.994 -7.730 11.386 1.00 93.88 99 HIS A O 1
ATOM 787 N N . VAL A 1 100 ? 7.386 -9.194 10.801 1.00 96.12 100 VAL A N 1
ATOM 788 C CA . VAL A 1 100 ? 6.333 -8.621 11.651 1.00 96.12 100 VAL A CA 1
ATOM 789 C C . VAL A 1 100 ? 6.703 -8.805 13.123 1.00 96.12 100 VAL A C 1
ATOM 791 O O . VAL A 1 100 ? 6.838 -9.933 13.593 1.00 96.12 100 VAL A O 1
ATOM 794 N N . GLN A 1 101 ? 6.861 -7.695 13.842 1.00 96.75 101 GLN A N 1
ATOM 795 C CA . GLN A 1 101 ? 7.133 -7.675 15.282 1.00 96.75 101 GLN A CA 1
ATOM 796 C C . GLN A 1 101 ? 5.830 -7.676 16.077 1.00 96.75 101 GLN A C 1
ATOM 798 O O . GLN A 1 101 ? 5.678 -8.415 17.050 1.00 96.75 101 GLN A O 1
ATOM 803 N N . LYS A 1 102 ? 4.865 -6.860 15.640 1.00 97.69 102 LYS A N 1
ATOM 804 C CA . LYS A 1 102 ? 3.532 -6.771 16.235 1.00 97.69 102 LYS A CA 1
ATOM 805 C C . LYS A 1 102 ? 2.501 -6.596 15.140 1.00 97.69 102 LYS A C 1
ATOM 807 O O . LYS A 1 102 ? 2.705 -5.832 14.204 1.00 97.69 102 LYS A O 1
ATOM 812 N N . LEU A 1 103 ? 1.369 -7.271 15.289 1.00 97.75 103 LEU A N 1
ATOM 813 C CA . LEU A 1 103 ? 0.210 -7.057 14.439 1.00 97.75 103 LEU A CA 1
ATOM 814 C C . LEU A 1 103 ? -1.061 -7.279 15.244 1.00 97.75 103 LEU A C 1
ATOM 816 O O . LEU A 1 103 ? -1.209 -8.288 15.934 1.00 97.75 103 LEU A O 1
ATOM 820 N N . LYS A 1 104 ? -1.987 -6.330 15.141 1.00 98.44 104 LYS A N 1
ATOM 821 C CA . LYS A 1 104 ? -3.297 -6.418 15.776 1.00 98.44 104 LYS A CA 1
ATOM 822 C C . LYS A 1 104 ? -4.367 -5.892 14.834 1.00 98.44 104 LYS A C 1
ATOM 824 O O . LYS A 1 104 ? -4.340 -4.720 14.470 1.00 98.44 104 LYS A O 1
ATOM 829 N N . PHE A 1 105 ? -5.329 -6.747 14.501 1.00 98.50 105 PHE A N 1
ATOM 830 C CA . PHE A 1 105 ? -6.571 -6.334 13.857 1.00 98.50 105 PHE A CA 1
ATOM 831 C C . PHE A 1 105 ? -7.546 -5.767 14.894 1.00 98.50 105 PHE A C 1
ATOM 833 O O . PHE A 1 105 ? -7.661 -6.281 16.009 1.00 98.50 105 PHE A O 1
ATOM 840 N N . PHE A 1 106 ? -8.241 -4.701 14.514 1.00 98.38 106 PHE A N 1
ATOM 841 C CA . PHE A 1 106 ? -9.324 -4.072 15.277 1.00 98.38 106 PHE A CA 1
ATOM 842 C C . PHE A 1 106 ? -10.670 -4.228 14.569 1.00 98.38 106 PHE A C 1
ATOM 844 O O . PHE A 1 106 ? -11.709 -4.223 15.225 1.00 98.38 106 PHE A O 1
ATOM 851 N N . ALA A 1 107 ? -10.640 -4.417 13.252 1.00 97.88 107 ALA A N 1
ATOM 852 C CA . ALA A 1 107 ? -11.791 -4.724 12.425 1.00 97.88 107 ALA A CA 1
ATOM 853 C C . ALA A 1 107 ? -11.389 -5.704 11.316 1.00 97.88 107 ALA A C 1
ATOM 855 O O . ALA A 1 107 ? -10.205 -5.943 11.071 1.00 97.88 107 ALA A O 1
ATOM 856 N N . LYS A 1 108 ? -12.397 -6.263 10.651 1.00 97.94 108 LYS A N 1
ATOM 857 C CA . LYS A 1 108 ? -12.242 -7.038 9.419 1.00 97.94 108 LYS A CA 1
ATOM 858 C C . LYS A 1 108 ? -12.310 -6.090 8.231 1.00 97.94 108 LYS A C 1
ATOM 860 O O . LYS A 1 108 ? -13.126 -5.169 8.240 1.00 97.94 108 LYS A O 1
ATOM 865 N N . LEU A 1 109 ? -11.496 -6.326 7.208 1.00 97.75 109 LEU A N 1
ATOM 866 C CA . LEU A 1 109 ? -11.678 -5.648 5.930 1.00 97.75 109 LEU A CA 1
ATOM 867 C C . LEU A 1 109 ? -12.970 -6.180 5.276 1.00 97.75 109 LEU A C 1
ATOM 869 O O . LEU A 1 109 ? -13.085 -7.398 5.095 1.00 97.75 109 LEU A O 1
ATOM 873 N N . PRO A 1 110 ? -13.957 -5.323 4.965 1.00 97.44 110 PRO A N 1
ATOM 874 C CA . PRO A 1 110 ? -15.239 -5.783 4.450 1.00 97.44 110 PRO A CA 1
ATOM 875 C C . PRO A 1 110 ? -15.105 -6.317 3.019 1.00 97.44 110 PRO A C 1
ATOM 877 O O . PRO A 1 110 ? -14.196 -5.951 2.274 1.00 97.44 110 PRO A O 1
ATOM 880 N N . LYS A 1 111 ? -16.039 -7.185 2.620 1.00 97.31 111 LYS A N 1
ATOM 881 C CA . LYS A 1 111 ? -16.129 -7.736 1.257 1.00 97.31 111 LYS A CA 1
ATOM 882 C C . LYS A 1 111 ? -16.880 -6.780 0.321 1.00 97.31 111 LYS A C 1
ATOM 884 O O . LYS A 1 111 ? -17.834 -7.173 -0.345 1.00 97.31 111 LYS A O 1
ATOM 889 N N . GLU A 1 112 ? -16.459 -5.520 0.325 1.00 97.00 112 GLU A N 1
ATOM 890 C CA . GLU A 1 112 ? -16.994 -4.437 -0.501 1.00 97.00 112 GLU A CA 1
ATOM 891 C C . GLU A 1 112 ? -15.904 -3.400 -0.816 1.00 97.00 112 GLU A C 1
ATOM 893 O O . GLU A 1 112 ? -14.810 -3.427 -0.244 1.00 97.00 112 GLU A O 1
ATOM 898 N N . GLU A 1 113 ? -16.181 -2.495 -1.755 1.00 96.81 113 GLU A N 1
ATOM 899 C CA . GLU A 1 113 ? -15.245 -1.427 -2.104 1.00 96.81 113 GLU A CA 1
ATOM 900 C C . GLU A 1 113 ? -15.198 -0.363 -1.006 1.00 96.81 113 GLU A C 1
ATOM 902 O O . GLU A 1 113 ? -16.136 0.408 -0.808 1.00 96.81 113 GLU A O 1
ATOM 907 N N . VAL A 1 114 ? -14.060 -0.294 -0.321 1.00 98.06 114 VAL A N 1
ATOM 908 C CA . VAL A 1 114 ? -13.763 0.715 0.697 1.00 98.06 114 VAL A CA 1
ATOM 909 C C . VAL A 1 114 ? -12.444 1.406 0.389 1.00 98.06 114 VAL A C 1
ATOM 911 O O . VAL A 1 114 ? -11.602 0.893 -0.350 1.00 98.06 114 VAL A O 1
ATOM 914 N N . THR A 1 115 ? -12.234 2.575 0.981 1.00 98.25 115 THR A N 1
ATOM 915 C CA . THR A 1 115 ? -10.963 3.286 0.862 1.00 98.25 115 THR A CA 1
ATOM 916 C C . THR A 1 115 ? -10.105 2.967 2.065 1.00 98.25 115 THR A C 1
ATOM 918 O O . THR A 1 115 ? -10.385 3.457 3.156 1.00 98.25 115 THR A O 1
ATOM 921 N N . VAL A 1 116 ? -9.039 2.195 1.871 1.00 98.12 116 VAL A N 1
ATOM 922 C CA . VAL A 1 116 ? -8.030 1.968 2.908 1.00 98.12 116 VAL A CA 1
ATOM 923 C C . VAL A 1 116 ? -6.987 3.077 2.857 1.00 98.12 116 VAL A C 1
ATOM 925 O O . VAL A 1 116 ? -6.552 3.484 1.780 1.00 98.12 116 VAL A O 1
ATOM 928 N N . ILE A 1 117 ? -6.586 3.583 4.017 1.00 97.69 117 ILE A N 1
ATOM 929 C CA . ILE A 1 117 ? -5.604 4.654 4.148 1.00 97.69 117 ILE A CA 1
ATOM 930 C C . ILE A 1 117 ? -4.592 4.280 5.238 1.00 97.69 117 ILE A C 1
ATOM 932 O O . ILE A 1 117 ? -5.005 3.928 6.348 1.00 97.69 117 ILE A O 1
ATOM 936 N N . PRO A 1 118 ? -3.281 4.344 4.950 1.00 97.25 118 PRO A N 1
ATOM 937 C CA . PRO A 1 118 ? -2.252 4.177 5.953 1.00 97.25 118 PRO A CA 1
ATOM 938 C C . PRO A 1 118 ? -2.077 5.477 6.737 1.00 97.25 118 PRO A C 1
ATOM 940 O O . PRO A 1 118 ? -2.007 6.562 6.160 1.00 97.25 118 PRO A O 1
ATOM 943 N N . LEU A 1 119 ? -1.971 5.344 8.053 1.00 96.25 119 LEU A N 1
ATOM 944 C CA . LEU A 1 119 ? -1.495 6.382 8.951 1.00 96.25 119 LEU A CA 1
ATOM 945 C C . LEU A 1 119 ? -0.099 5.981 9.422 1.00 96.25 119 LEU A C 1
ATOM 947 O O . LEU A 1 119 ? 0.050 5.007 10.162 1.00 96.25 119 LEU A O 1
ATOM 951 N N . ASP A 1 120 ? 0.913 6.717 8.977 1.00 95.31 120 ASP A N 1
ATOM 952 C CA . ASP A 1 120 ? 2.286 6.516 9.432 1.00 95.31 120 ASP A CA 1
ATOM 953 C C . ASP A 1 120 ? 2.431 6.944 10.900 1.00 95.31 120 ASP A C 1
ATOM 955 O O . ASP A 1 120 ? 2.033 8.051 11.265 1.00 95.31 120 ASP A O 1
ATOM 959 N N . ILE A 1 121 ? 2.988 6.066 11.739 1.00 95.19 121 ILE A N 1
ATOM 960 C CA . ILE A 1 121 ? 3.374 6.391 13.122 1.00 95.19 121 ILE A CA 1
ATOM 961 C C . ILE A 1 121 ? 4.881 6.632 13.168 1.00 95.19 121 ILE A C 1
ATOM 963 O O . ILE A 1 121 ? 5.350 7.618 13.739 1.00 95.19 121 ILE A O 1
ATOM 967 N N . HIS A 1 122 ? 5.638 5.716 12.566 1.00 92.25 122 HIS A N 1
ATOM 968 C CA . HIS A 1 122 ? 7.081 5.789 12.482 1.00 92.25 122 HIS A CA 1
ATOM 969 C C . HIS A 1 122 ? 7.581 5.032 11.256 1.00 92.25 122 HIS A C 1
ATOM 971 O O . HIS A 1 122 ? 7.537 3.806 11.208 1.00 92.25 122 HIS A O 1
ATOM 977 N N . SER A 1 123 ? 8.149 5.739 10.289 1.00 86.88 123 SER A N 1
ATOM 978 C CA . SER A 1 123 ? 8.951 5.114 9.243 1.00 86.88 123 SER A CA 1
ATOM 979 C C . SER A 1 123 ? 10.021 6.066 8.720 1.00 86.88 123 SER A C 1
ATOM 981 O O . SER A 1 123 ? 10.008 7.278 8.957 1.00 86.88 123 SER A O 1
ATOM 983 N N . ARG A 1 124 ? 11.001 5.504 8.009 1.00 82.94 124 ARG A N 1
ATOM 984 C CA . ARG A 1 124 ? 11.966 6.292 7.232 1.00 82.94 124 ARG A CA 1
ATOM 985 C C . ARG A 1 124 ? 11.241 6.967 6.044 1.00 82.94 124 ARG A C 1
ATOM 987 O O . ARG A 1 124 ? 10.134 6.556 5.721 1.00 82.94 124 ARG A O 1
ATOM 994 N N . PRO A 1 125 ? 11.827 7.982 5.371 1.00 78.50 125 PRO A N 1
ATOM 995 C CA . PRO A 1 125 ? 11.102 8.966 4.541 1.00 78.50 125 PRO A CA 1
ATOM 996 C C . PRO A 1 125 ? 10.141 8.440 3.462 1.00 78.50 125 PRO A C 1
ATOM 998 O O . PRO A 1 125 ? 9.292 9.187 2.989 1.00 78.50 125 PRO A O 1
ATOM 1001 N N . MET A 1 126 ? 10.275 7.180 3.046 1.00 83.00 126 MET A N 1
ATOM 1002 C CA . MET A 1 126 ? 9.284 6.513 2.209 1.00 83.00 126 MET A CA 1
ATOM 1003 C C . MET A 1 126 ? 8.260 5.784 3.094 1.00 83.00 126 MET A C 1
ATOM 1005 O O . MET A 1 126 ? 8.407 4.594 3.371 1.00 83.00 126 MET A O 1
ATOM 1009 N N . HIS A 1 127 ? 7.216 6.504 3.511 1.00 89.06 127 HIS A N 1
ATOM 1010 C CA . HIS A 1 127 ? 6.130 5.936 4.316 1.00 89.06 127 HIS A CA 1
ATOM 1011 C C . HIS A 1 127 ? 5.355 4.839 3.559 1.00 89.06 127 HIS A C 1
ATOM 1013 O O . HIS A 1 127 ? 5.283 4.874 2.321 1.00 89.06 127 HIS A O 1
ATOM 1019 N N . PRO A 1 128 ? 4.731 3.878 4.266 1.00 91.81 128 PRO A N 1
ATOM 1020 C CA . PRO A 1 128 ? 3.873 2.875 3.640 1.00 91.81 128 PRO A CA 1
ATOM 1021 C C . PRO A 1 128 ? 2.761 3.532 2.813 1.00 91.81 128 PRO A C 1
ATOM 1023 O O . PRO A 1 128 ? 2.138 4.507 3.235 1.00 91.81 128 PRO A O 1
ATOM 1026 N N . PHE A 1 129 ? 2.487 2.992 1.625 1.00 93.88 129 PHE A N 1
ATOM 1027 C CA . PHE A 1 129 ? 1.413 3.491 0.764 1.00 93.88 129 PHE A CA 1
ATOM 1028 C C . PHE A 1 129 ? 0.628 2.357 0.105 1.00 93.88 129 PHE A C 1
ATOM 1030 O O . PHE A 1 129 ? 1.136 1.256 -0.101 1.00 93.88 129 PHE A O 1
ATOM 1037 N N . ILE A 1 130 ? -0.633 2.629 -0.230 1.00 96.38 130 ILE A N 1
ATOM 1038 C CA . ILE A 1 130 ? -1.529 1.641 -0.836 1.00 96.38 130 ILE A CA 1
ATOM 1039 C C . ILE A 1 130 ? -1.168 1.418 -2.299 1.00 96.38 130 ILE A C 1
ATOM 1041 O O . ILE A 1 130 ? -1.464 2.257 -3.136 1.00 96.38 130 ILE A O 1
ATOM 1045 N N . LEU A 1 131 ? -0.591 0.273 -2.640 1.00 95.25 131 LEU A N 1
ATOM 1046 C CA . LEU A 1 131 ? -0.405 -0.111 -4.036 1.00 95.25 131 LEU A CA 1
ATOM 1047 C C . LEU A 1 131 ? -1.750 -0.464 -4.687 1.00 95.25 131 LEU A C 1
ATOM 1049 O O . LEU A 1 131 ? -2.016 -0.074 -5.824 1.00 95.25 131 LEU A O 1
ATOM 1053 N N . GLU A 1 132 ? -2.623 -1.156 -3.952 1.00 96.44 132 GLU A N 1
ATOM 1054 C CA . GLU A 1 132 ? -3.942 -1.561 -4.436 1.00 96.44 132 GLU A CA 1
ATOM 1055 C C . GLU A 1 132 ? -5.014 -1.419 -3.361 1.00 96.44 132 GLU A C 1
ATOM 1057 O O . GLU A 1 132 ? -4.845 -1.917 -2.251 1.00 96.44 132 GLU A O 1
ATOM 1062 N N . GLN A 1 133 ? -6.125 -0.773 -3.720 1.00 97.25 133 GLN A N 1
ATOM 1063 C CA . GLN A 1 133 ? -7.338 -0.713 -2.903 1.00 97.25 133 GLN A CA 1
ATOM 1064 C C . GLN A 1 133 ? -8.180 -1.990 -3.070 1.00 97.25 133 GLN A C 1
ATOM 1066 O O . GLN A 1 133 ? -8.097 -2.622 -4.130 1.00 97.25 133 GLN A O 1
ATOM 1071 N N . PRO A 1 134 ? -9.000 -2.360 -2.071 1.00 97.44 134 PRO A N 1
ATOM 1072 C CA . PRO A 1 134 ? -9.888 -3.511 -2.165 1.00 97.44 134 PRO A CA 1
ATOM 1073 C C . PRO A 1 134 ? -10.976 -3.281 -3.216 1.00 97.44 134 PRO A C 1
ATOM 1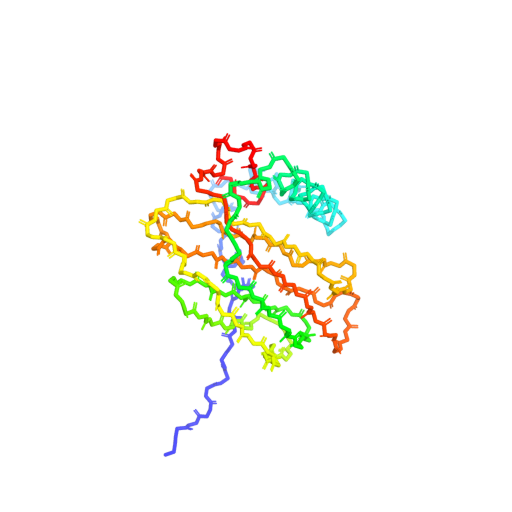075 O O . PRO A 1 134 ? -11.646 -2.250 -3.221 1.00 97.44 134 PRO A O 1
ATOM 1078 N N . ASN A 1 135 ? -11.150 -4.254 -4.106 1.00 96.50 135 ASN A N 1
ATOM 1079 C CA . ASN A 1 135 ? -12.198 -4.277 -5.122 1.00 96.50 135 ASN A CA 1
ATOM 1080 C C . ASN A 1 135 ? -12.579 -5.712 -5.502 1.00 96.50 135 ASN A C 1
ATOM 1082 O O . ASN A 1 135 ? -11.943 -6.680 -5.086 1.00 96.50 135 ASN A O 1
ATOM 1086 N N . ALA A 1 136 ? -13.614 -5.863 -6.324 1.00 96.25 136 ALA A N 1
ATOM 1087 C CA . ALA A 1 136 ? -14.080 -7.182 -6.742 1.00 96.25 136 ALA A CA 1
ATOM 1088 C C . ALA A 1 136 ? -13.008 -7.993 -7.504 1.00 96.25 136 ALA A C 1
ATOM 1090 O O . ALA A 1 136 ? -12.965 -9.216 -7.386 1.00 96.25 136 ALA A O 1
ATOM 1091 N N . GLN A 1 137 ? -12.123 -7.338 -8.264 1.00 95.44 137 GLN A N 1
ATOM 1092 C CA . GLN A 1 137 ? -11.098 -8.000 -9.080 1.00 95.44 137 GLN A CA 1
ATOM 1093 C C . GLN A 1 137 ? -9.956 -8.594 -8.244 1.00 95.44 137 GLN A C 1
ATOM 1095 O O . GLN A 1 137 ? -9.304 -9.533 -8.698 1.00 95.44 137 GLN A O 1
ATOM 1100 N N . ASN A 1 138 ? -9.718 -8.078 -7.035 1.00 96.00 138 ASN A N 1
ATOM 1101 C CA . ASN A 1 138 ? -8.699 -8.580 -6.113 1.00 96.00 138 ASN A CA 1
ATOM 1102 C C . ASN A 1 138 ? -9.281 -9.246 -4.851 1.00 96.00 138 ASN A C 1
ATOM 1104 O O . ASN A 1 138 ? -8.583 -9.355 -3.842 1.00 96.00 138 ASN A O 1
ATOM 1108 N N . ASP A 1 139 ? -10.539 -9.701 -4.901 1.00 97.44 139 ASP A N 1
ATOM 1109 C CA . ASP A 1 139 ? -11.258 -10.318 -3.769 1.00 97.44 139 ASP A CA 1
ATOM 1110 C C . ASP A 1 139 ? -11.300 -9.420 -2.513 1.00 97.44 139 ASP A C 1
ATOM 1112 O O . ASP A 1 139 ? -11.215 -9.883 -1.371 1.00 97.44 139 ASP A O 1
ATOM 1116 N N . TYR A 1 140 ? -11.434 -8.110 -2.723 1.00 97.81 140 TYR A N 1
ATOM 1117 C CA . TYR A 1 140 ? -11.461 -7.088 -1.676 1.00 97.81 140 TYR A CA 1
ATOM 1118 C C . TYR A 1 140 ? -10.197 -7.114 -0.812 1.00 97.81 140 TYR A C 1
ATOM 1120 O O . TYR A 1 140 ? -10.248 -7.095 0.415 1.00 97.81 140 TYR A O 1
ATOM 1128 N N . THR A 1 141 ? -9.043 -7.182 -1.473 1.00 98.12 141 THR A N 1
ATOM 1129 C CA . THR A 1 141 ? -7.722 -7.200 -0.840 1.00 98.12 141 THR A CA 1
ATOM 1130 C C . THR A 1 141 ? -7.079 -5.823 -0.919 1.00 98.12 141 THR A C 1
ATOM 1132 O O . THR A 1 141 ? -7.057 -5.206 -1.981 1.00 98.12 141 THR A O 1
ATOM 1135 N N . VAL A 1 142 ? -6.488 -5.359 0.181 1.00 98.25 142 VAL A N 1
ATOM 1136 C CA . VAL A 1 142 ? -5.591 -4.199 0.147 1.00 98.25 142 VAL A CA 1
ATOM 1137 C C . VAL A 1 142 ? -4.138 -4.662 0.095 1.00 98.25 142 VAL A C 1
ATOM 1139 O O . VAL A 1 142 ? -3.722 -5.546 0.849 1.00 98.25 142 VAL A O 1
ATOM 1142 N N . THR A 1 143 ? -3.361 -4.042 -0.790 1.00 98.25 143 THR A N 1
ATOM 1143 C CA . THR A 1 143 ? -1.916 -4.256 -0.909 1.00 98.25 143 THR A CA 1
ATOM 1144 C C . THR A 1 143 ? -1.201 -2.972 -0.520 1.00 98.25 143 THR A C 1
ATOM 1146 O O . THR A 1 143 ? -1.372 -1.940 -1.167 1.00 98.25 143 THR A O 1
ATOM 1149 N N . VAL A 1 144 ? -0.380 -3.035 0.522 1.00 97.25 144 VAL A N 1
ATOM 1150 C CA . VAL A 1 144 ? 0.444 -1.929 1.013 1.00 97.25 144 VAL A CA 1
ATOM 1151 C C . VAL A 1 144 ? 1.886 -2.192 0.612 1.00 97.25 144 VAL A C 1
ATOM 1153 O O . VAL A 1 144 ? 2.428 -3.263 0.884 1.00 97.25 144 VAL A O 1
ATOM 1156 N N . TYR A 1 145 ? 2.510 -1.219 -0.037 1.00 94.94 145 TYR A N 1
ATOM 1157 C CA . TYR A 1 145 ? 3.921 -1.268 -0.375 1.00 94.94 145 TYR A CA 1
ATOM 1158 C C . TYR A 1 145 ? 4.750 -0.678 0.765 1.00 94.94 145 TYR A C 1
ATOM 1160 O O . TYR A 1 145 ? 4.471 0.425 1.239 1.00 94.94 145 TYR A O 1
ATOM 1168 N N . MET A 1 146 ? 5.773 -1.417 1.189 1.00 93.81 146 MET A N 1
ATOM 1169 C CA . MET A 1 146 ? 6.707 -1.025 2.238 1.00 93.81 146 MET A CA 1
ATOM 1170 C C . MET A 1 146 ? 8.107 -0.984 1.641 1.00 93.81 146 MET A C 1
ATOM 1172 O O . MET A 1 146 ? 8.561 -1.957 1.032 1.00 93.81 146 MET A O 1
ATOM 1176 N N . TYR A 1 147 ? 8.784 0.154 1.783 1.00 90.44 147 TYR A N 1
ATOM 1177 C CA . TYR A 1 147 ? 10.135 0.312 1.265 1.00 90.44 147 TYR A CA 1
ATOM 1178 C C . TYR A 1 147 ? 11.027 1.068 2.223 1.00 90.44 147 TYR A C 1
ATOM 1180 O O . TYR A 1 147 ? 10.871 2.263 2.460 1.00 90.44 147 TYR A O 1
ATOM 1188 N N . ASP A 1 148 ? 12.034 0.358 2.702 1.00 82.75 148 ASP A N 1
ATOM 1189 C CA . ASP A 1 148 ? 13.011 0.908 3.605 1.00 82.75 148 ASP A CA 1
ATOM 1190 C C . ASP A 1 148 ? 14.076 1.723 2.832 1.00 82.75 148 ASP A C 1
ATOM 1192 O O . ASP A 1 148 ? 15.093 1.191 2.391 1.00 82.75 148 ASP A O 1
ATOM 1196 N N . LYS A 1 149 ? 13.848 3.035 2.635 1.00 78.19 149 LYS A N 1
ATOM 1197 C CA . LYS A 1 149 ? 14.771 3.987 1.962 1.00 78.19 149 LYS A CA 1
ATOM 1198 C C 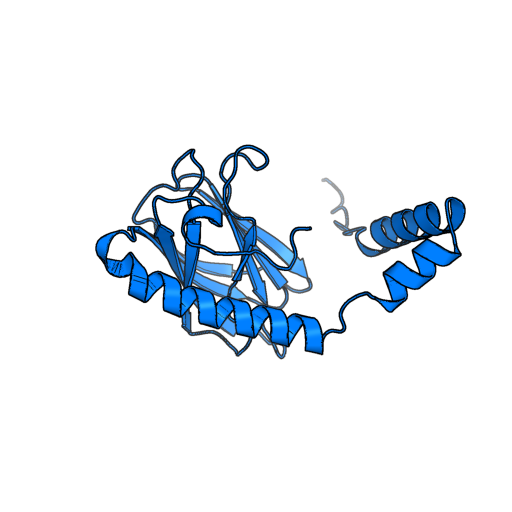. LYS A 1 149 ? 15.499 4.878 2.995 1.00 78.19 149 LYS A C 1
ATOM 1200 O O . LYS A 1 149 ? 14.814 5.394 3.878 1.00 78.19 149 LYS A O 1
ATOM 1205 N N . PRO A 1 150 ? 16.831 5.135 2.911 1.00 67.00 150 PRO A N 1
ATOM 1206 C CA . PRO A 1 150 ? 17.798 4.847 1.832 1.00 67.00 150 PRO A CA 1
ATOM 1207 C C . PRO A 1 150 ? 18.375 3.417 1.785 1.00 67.00 150 PRO A C 1
ATOM 1209 O O . PRO A 1 150 ? 19.345 3.186 1.068 1.00 67.00 150 PRO A O 1
ATOM 1212 N N . GLY A 1 151 ? 17.760 2.451 2.469 1.00 65.88 151 GLY A N 1
ATOM 1213 C CA . GLY A 1 151 ? 18.268 1.086 2.618 1.00 65.88 151 GLY A CA 1
ATOM 1214 C C . GLY A 1 151 ? 18.979 0.945 3.958 1.00 65.88 151 GLY A C 1
ATOM 1215 O O . GLY A 1 151 ? 19.862 1.739 4.272 1.00 65.88 151 GLY A O 1
ATOM 1216 N N . ALA A 1 152 ? 18.496 0.025 4.787 1.00 64.50 152 ALA A N 1
ATOM 1217 C CA . ALA A 1 152 ? 19.081 -0.512 6.019 1.00 64.50 152 ALA A CA 1
ATOM 1218 C C . ALA A 1 152 ? 18.066 -1.541 6.555 1.00 64.50 152 ALA A C 1
ATOM 1220 O O . ALA A 1 152 ? 17.219 -2.008 5.799 1.00 64.50 152 ALA A O 1
ATOM 1221 N N . ASP A 1 153 ? 18.121 -1.837 7.847 1.00 69.69 153 ASP A N 1
ATOM 1222 C CA . ASP A 1 153 ? 17.136 -2.636 8.547 1.00 69.69 153 ASP A CA 1
ATOM 1223 C C . ASP A 1 153 ? 16.272 -1.745 9.467 1.00 69.69 153 ASP A C 1
ATOM 1225 O O . ASP A 1 153 ? 16.511 -1.603 10.666 1.00 69.69 153 ASP A O 1
ATOM 1229 N N . GLY A 1 154 ? 15.271 -1.080 8.887 1.00 83.19 154 GLY A N 1
ATOM 1230 C CA . GLY A 1 154 ? 14.385 -0.146 9.588 1.00 83.19 154 GLY A CA 1
ATOM 1231 C C . GLY A 1 154 ? 13.137 -0.798 10.191 1.00 83.19 154 GLY A C 1
ATOM 1232 O O . GLY A 1 154 ? 12.555 -1.724 9.624 1.00 83.19 154 GLY A O 1
ATOM 1233 N N . ILE A 1 155 ? 12.683 -0.276 11.333 1.00 91.25 155 ILE A N 1
ATOM 1234 C CA . ILE A 1 155 ? 11.339 -0.558 11.857 1.00 91.25 155 ILE A CA 1
ATOM 1235 C C . ILE A 1 155 ? 10.360 0.422 11.206 1.00 91.25 155 ILE A C 1
ATOM 1237 O O . ILE A 1 155 ? 10.588 1.631 11.214 1.00 91.25 155 ILE A O 1
ATOM 1241 N N . MET A 1 156 ? 9.272 -0.112 10.653 1.00 94.44 156 MET A N 1
ATOM 1242 C CA . MET A 1 156 ? 8.094 0.644 10.245 1.00 94.44 156 MET A CA 1
ATOM 1243 C C . MET A 1 156 ? 6.937 0.331 11.192 1.00 94.44 156 MET A C 1
ATOM 1245 O O . MET A 1 156 ? 6.582 -0.831 11.387 1.00 94.44 156 MET A O 1
ATOM 1249 N N . GLU A 1 157 ? 6.330 1.369 11.746 1.00 97.19 157 GLU A N 1
ATOM 1250 C CA . GLU A 1 157 ? 5.131 1.311 12.569 1.00 97.19 157 GLU A CA 1
ATOM 1251 C C . GLU A 1 157 ? 4.052 2.166 11.913 1.00 97.19 157 GLU A C 1
ATOM 1253 O O . GLU A 1 157 ? 4.251 3.351 11.632 1.00 97.19 157 GLU A O 1
ATOM 1258 N N . PHE A 1 158 ? 2.905 1.560 11.634 1.00 97.62 158 PHE A N 1
ATOM 1259 C CA . PHE A 1 158 ? 1.790 2.259 11.015 1.00 97.62 158 PHE A CA 1
ATOM 1260 C C . PHE A 1 158 ? 0.462 1.586 11.332 1.00 97.62 158 PHE A C 1
ATOM 1262 O O . PHE A 1 158 ? 0.374 0.447 11.802 1.00 97.62 158 PHE A O 1
ATOM 1269 N N . GLU A 1 159 ? -0.601 2.317 11.044 1.00 98.25 159 GLU A N 1
ATOM 1270 C CA . GLU A 1 159 ? -1.970 1.845 11.157 1.00 98.25 159 GLU A CA 1
ATOM 1271 C C . GLU A 1 159 ? -2.640 1.873 9.796 1.00 98.25 159 GLU A C 1
ATOM 1273 O O . GLU A 1 159 ? -2.312 2.695 8.944 1.00 98.25 159 GLU A O 1
ATOM 1278 N N . LEU A 1 160 ? -3.602 0.979 9.595 1.00 98.50 160 LEU A N 1
ATOM 1279 C CA . LEU A 1 160 ? -4.532 1.090 8.481 1.00 98.50 160 LEU A CA 1
ATOM 1280 C C . LEU A 1 160 ? -5.899 1.466 9.025 1.00 98.50 160 LEU A C 1
ATOM 1282 O O . LEU A 1 160 ? -6.376 0.886 10.004 1.00 98.50 160 LEU A O 1
ATOM 1286 N N . TYR A 1 161 ? -6.539 2.397 8.338 1.00 98.44 161 TYR A N 1
ATOM 1287 C CA . TYR A 1 161 ? -7.936 2.755 8.515 1.00 98.44 161 TYR A CA 1
ATOM 1288 C C . TYR A 1 161 ? -8.675 2.465 7.219 1.00 98.44 161 TYR A C 1
ATOM 1290 O O . TYR A 1 161 ? -8.071 2.514 6.148 1.00 98.44 161 TYR A O 1
ATOM 1298 N N . TYR A 1 162 ? -9.974 2.201 7.294 1.00 98.31 162 TYR A N 1
ATOM 1299 C CA . TYR A 1 162 ? -10.829 2.264 6.117 1.00 98.31 162 TYR A CA 1
ATOM 1300 C C . TYR A 1 162 ? -11.954 3.278 6.301 1.00 98.31 162 TYR A C 1
ATOM 1302 O O . TYR A 1 162 ? -12.477 3.458 7.399 1.00 98.31 162 TYR A O 1
ATOM 1310 N N . ILE A 1 163 ? -12.321 3.933 5.205 1.00 98.25 163 ILE A N 1
ATOM 1311 C CA . ILE A 1 163 ? -13.540 4.731 5.074 1.00 98.25 163 ILE A CA 1
ATOM 1312 C C . ILE A 1 163 ? -14.550 3.852 4.323 1.00 98.25 163 ILE A C 1
ATOM 1314 O O . ILE A 1 163 ? -14.175 3.312 3.277 1.00 98.25 163 ILE A O 1
ATOM 1318 N N . PRO A 1 164 ? -15.802 3.701 4.798 1.00 97.31 164 PRO A N 1
ATOM 1319 C CA . PRO A 1 164 ? -16.838 2.876 4.162 1.00 97.31 164 PRO A CA 1
ATOM 1320 C C . PRO A 1 164 ? -17.420 3.542 2.896 1.00 97.31 164 PRO A C 1
ATOM 1322 O O . PRO A 1 164 ? -18.624 3.731 2.761 1.00 97.31 164 PRO A O 1
ATOM 1325 N N . LYS A 1 165 ? -16.530 3.973 1.999 1.00 97.44 165 LYS A N 1
ATOM 1326 C CA . LYS A 1 165 ? -16.776 4.639 0.718 1.00 97.44 165 LYS A CA 1
ATOM 1327 C C . LYS A 1 165 ? -15.677 4.219 -0.249 1.00 97.44 165 LYS A C 1
ATOM 1329 O O . LYS A 1 165 ? -14.517 4.096 0.160 1.00 97.44 165 LYS A O 1
ATOM 1334 N N . SER A 1 166 ? -16.005 4.055 -1.523 1.00 96.38 166 SER A N 1
ATOM 1335 C CA . SER A 1 166 ? -15.019 3.722 -2.553 1.00 96.38 166 SER A CA 1
ATOM 1336 C C . SER A 1 166 ? -13.977 4.844 -2.734 1.00 96.38 166 SER A C 1
ATOM 1338 O O . SER A 1 166 ? -14.266 6.014 -2.444 1.00 96.38 166 SER A O 1
ATOM 1340 N N . PRO A 1 167 ? -12.779 4.540 -3.279 1.00 95.31 167 PRO A N 1
ATOM 1341 C CA . PRO A 1 167 ? -11.757 5.554 -3.554 1.00 95.31 167 PRO A CA 1
ATOM 1342 C C . PRO A 1 167 ? -12.283 6.723 -4.395 1.00 95.31 167 PRO A C 1
ATOM 1344 O O . PRO A 1 167 ? -11.968 7.883 -4.132 1.00 95.31 167 PRO A O 1
ATOM 1347 N N . LYS A 1 168 ? -13.160 6.437 -5.365 1.00 94.25 168 LYS A N 1
ATOM 1348 C CA . LYS A 1 168 ? -13.769 7.449 -6.234 1.00 94.25 168 LYS A CA 1
ATOM 1349 C C . LYS A 1 168 ? -14.680 8.408 -5.465 1.00 94.25 168 LYS A C 1
ATOM 1351 O O . LYS A 1 168 ? -14.650 9.606 -5.733 1.00 94.25 168 LYS A O 1
ATOM 1356 N N . GLU A 1 169 ? -15.465 7.907 -4.515 1.00 95.94 169 GLU A N 1
ATOM 1357 C CA . GLU A 1 169 ? -16.392 8.721 -3.714 1.00 95.94 169 GLU A CA 1
ATOM 1358 C C . GLU A 1 169 ? -15.672 9.683 -2.769 1.00 95.94 169 GLU A C 1
ATOM 1360 O O . GLU A 1 169 ? -16.148 10.794 -2.535 1.00 95.94 169 GLU A O 1
ATOM 1365 N N . VAL A 1 170 ? -14.507 9.285 -2.251 1.00 95.56 170 VAL A N 1
ATOM 1366 C CA . VAL A 1 170 ? -13.682 10.154 -1.397 1.00 95.56 170 VAL A CA 1
ATOM 1367 C C . VAL A 1 170 ? -12.705 11.024 -2.196 1.00 95.56 170 VAL A C 1
ATOM 1369 O O . VAL A 1 170 ? -12.019 11.864 -1.618 1.00 95.56 170 VAL A O 1
ATOM 1372 N N . GLY A 1 171 ? -12.658 10.869 -3.524 1.00 93.75 171 GLY A N 1
ATOM 1373 C CA . GLY A 1 171 ? -11.765 11.623 -4.406 1.00 93.75 171 GLY A CA 1
ATOM 1374 C C . GLY A 1 171 ? -10.306 11.160 -4.365 1.00 93.75 171 GLY A C 1
ATOM 1375 O O . GLY A 1 171 ? -9.414 11.932 -4.714 1.00 93.75 171 GLY A O 1
ATOM 1376 N N . LEU A 1 172 ? -10.049 9.921 -3.939 1.00 93.50 172 LEU A N 1
ATOM 1377 C CA . LEU A 1 172 ? -8.725 9.311 -3.961 1.00 93.50 172 LEU A CA 1
ATOM 1378 C C . LEU A 1 172 ? -8.459 8.675 -5.329 1.00 93.50 172 LEU A C 1
ATOM 1380 O O . LEU A 1 172 ? -9.103 7.697 -5.711 1.00 93.50 172 LEU A O 1
ATOM 1384 N N . ASN A 1 173 ? -7.459 9.193 -6.038 1.00 90.25 173 ASN A N 1
ATOM 1385 C CA . ASN A 1 173 ? -6.929 8.568 -7.246 1.00 90.25 173 ASN A CA 1
ATOM 1386 C C . ASN A 1 173 ? -5.655 7.776 -6.911 1.00 90.25 173 ASN A C 1
ATOM 1388 O O . ASN A 1 173 ? -4.860 8.235 -6.097 1.00 90.25 173 ASN A O 1
ATOM 1392 N N . LEU A 1 174 ? -5.440 6.612 -7.529 1.00 86.31 174 LEU A N 1
ATOM 1393 C CA . LEU A 1 174 ? -4.187 5.856 -7.410 1.00 86.31 174 LEU A CA 1
ATOM 1394 C C . LEU A 1 174 ? -3.343 6.104 -8.668 1.00 86.31 174 LEU A C 1
ATOM 1396 O O . LEU A 1 174 ? -3.627 5.508 -9.704 1.00 86.31 174 LEU A O 1
ATOM 1400 N N . PRO A 1 175 ? -2.296 6.944 -8.616 1.00 84.31 175 PRO A N 1
ATOM 1401 C CA . PRO A 1 175 ? -1.607 7.416 -9.821 1.00 84.31 175 PRO A CA 1
ATOM 1402 C C . PRO A 1 175 ? -0.855 6.318 -10.595 1.00 84.31 175 PRO A C 1
ATOM 1404 O O . PRO A 1 175 ? -0.490 6.519 -11.751 1.00 84.31 175 PRO A O 1
ATOM 1407 N N . TRP A 1 176 ? -0.633 5.154 -9.980 1.00 84.12 176 TRP A N 1
ATOM 1408 C CA . TRP A 1 176 ? -0.010 3.975 -10.595 1.00 84.12 176 TRP A CA 1
ATOM 1409 C C . TRP A 1 176 ? -1.009 2.956 -11.164 1.00 84.12 176 TRP A C 1
ATOM 1411 O O . TRP A 1 176 ? -0.570 1.990 -11.783 1.00 84.12 176 TRP A O 1
ATOM 1421 N N . LYS A 1 177 ? -2.326 3.138 -10.985 1.00 75.44 177 LYS A N 1
ATOM 1422 C CA . LYS A 1 177 ? -3.346 2.350 -11.695 1.00 75.44 177 LYS A CA 1
ATOM 1423 C C . LYS A 1 177 ? -3.899 3.191 -12.847 1.00 75.44 177 LYS A C 1
ATOM 1425 O O . LYS A 1 177 ? -4.615 4.159 -12.609 1.00 75.44 177 LYS A O 1
ATOM 1430 N N . LYS A 1 178 ? -3.511 2.834 -14.074 1.00 58.34 178 LYS A N 1
ATOM 1431 C CA . LYS A 1 178 ? -4.083 3.363 -15.320 1.00 58.34 178 LYS A CA 1
ATOM 1432 C C . LYS A 1 178 ? -5.154 2.419 -15.845 1.00 58.34 178 LYS A C 1
ATOM 1434 O O . LYS A 1 178 ? -4.956 1.193 -15.687 1.00 58.34 178 LYS A O 1
#

Foldseek 3Di:
DDDPDPPDDCVVVVVVVVLVVVCVVPVVVSVVVVVPDDDPVRVLVVLVVLLVVLVVLCVVCVVQKDWFKKWKKWDFFKWKWKAAFNDTDIGDDDDDTIDTPDMDGPGTQDQAAKDKGKDWPDADPRAKDWPDAADPVVSRMTIIMDGHPPGDGDITIITMMIGRDHCVVSVHDDPPPD

Radius of gyration: 17.98 Å; chains: 1; bounding box: 36×50×49 Å

Secondary structure (DSSP, 8-state):
----------HHHHHHHHHHHHHHH-HHHHHHHHHTSPPHHHHHHHHHHHHHHHHHHHHHTGGG-EEEEEEEEEESSEEEEEEETTEEEEEEEESSPPEEEEEEESSPPPSS--EEEEEEEE-SSS--EEEE---GGGTS-EEEEEE-SSSS-EEEEEEEEEESS-HHHHT---TT--

pLDDT: mean 90.68, std 11.31, range [34.16, 98.56]